Protein AF-A0A8D5ZJ30-F1 (afdb_monomer_lite)

Secondary structure (DSSP, 8-state):
------------HHHHHHHHHHHHHHHHHHHT-THHHHHHHT-SSHHHHHHHHHHHHHHHHHHHHTTSEEEEEEEEETTEEEEES---STTEEEEEEEEETTEEEEEES-PPPHHHHHHHHHHHHH-THHHHHHHHHHHHHHHHHHHH--

InterPro domains:
  IPR010157 CRISPR type I-A/APERN-associated protein Csa5 [PF09702] (23-140)
  IPR010157 CRISPR type I-A/APERN-associated protein Csa5 [TIGR01878] (27-144)

Structure (mmCIF, N/CA/C/O backbone):
data_AF-A0A8D5ZJ30-F1
#
_entry.id   AF-A0A8D5ZJ30-F1
#
loop_
_atom_site.group_PDB
_atom_site.id
_atom_site.type_symbol
_atom_site.label_atom_id
_atom_site.label_alt_id
_atom_site.label_comp_id
_atom_site.label_asym_id
_atom_site.label_entity_id
_atom_site.label_seq_id
_atom_site.pdbx_PDB_ins_code
_atom_site.Cartn_x
_atom_site.Cartn_y
_atom_site.Cartn_z
_atom_site.occupancy
_atom_site.B_iso_or_equiv
_atom_site.auth_seq_id
_atom_site.auth_comp_id
_atom_site.auth_asym_id
_atom_site.auth_atom_id
_atom_site.pdbx_PDB_model_num
ATOM 1 N N . MET A 1 1 ? 20.115 -42.754 -6.018 1.00 41.59 1 MET A N 1
ATOM 2 C CA . MET A 1 1 ? 20.413 -41.325 -6.251 1.00 41.59 1 MET A CA 1
ATOM 3 C C . MET A 1 1 ? 19.105 -40.568 -6.088 1.00 41.59 1 MET A C 1
ATOM 5 O O . MET A 1 1 ? 18.238 -40.702 -6.937 1.00 41.59 1 MET A O 1
ATOM 9 N N . TRP A 1 2 ? 18.902 -39.906 -4.950 1.00 40.97 2 TRP A N 1
ATOM 10 C CA . TRP A 1 2 ? 17.677 -39.152 -4.679 1.00 40.97 2 TRP A CA 1
ATOM 11 C C . TRP A 1 2 ? 17.814 -37.768 -5.314 1.00 40.97 2 TRP A C 1
ATOM 13 O O . TRP A 1 2 ? 18.634 -36.970 -4.871 1.00 40.97 2 TRP A O 1
ATOM 23 N N . ILE A 1 3 ? 17.058 -37.501 -6.379 1.00 50.34 3 ILE A N 1
ATOM 24 C CA . ILE A 1 3 ? 16.914 -36.149 -6.922 1.00 50.34 3 ILE A CA 1
ATOM 25 C C . ILE A 1 3 ? 15.860 -35.465 -6.056 1.00 50.34 3 ILE A C 1
ATOM 27 O O . ILE A 1 3 ? 14.678 -35.797 -6.129 1.00 50.34 3 ILE A O 1
ATOM 31 N N . ALA A 1 4 ? 16.298 -34.549 -5.195 1.00 47.34 4 ALA A N 1
ATOM 32 C CA . ALA A 1 4 ? 15.400 -33.667 -4.472 1.00 47.34 4 ALA A CA 1
ATOM 33 C C . ALA A 1 4 ? 14.671 -32.782 -5.494 1.00 47.34 4 ALA A C 1
ATOM 35 O O . ALA A 1 4 ? 15.255 -31.865 -6.071 1.00 47.34 4 ALA A O 1
ATOM 36 N N . LEU A 1 5 ? 13.396 -33.082 -5.736 1.00 46.78 5 LEU A N 1
ATOM 37 C CA . LEU A 1 5 ? 12.458 -32.170 -6.379 1.00 46.78 5 LEU A CA 1
ATOM 38 C C . LEU A 1 5 ? 12.301 -30.959 -5.455 1.00 46.78 5 LEU A C 1
ATOM 40 O O . LEU A 1 5 ? 11.481 -30.962 -4.541 1.00 46.78 5 LEU A O 1
ATOM 44 N N . GLN A 1 6 ? 13.121 -29.930 -5.667 1.00 50.62 6 GLN A N 1
ATOM 45 C CA . GLN A 1 6 ? 12.835 -28.602 -5.146 1.00 50.62 6 GLN A CA 1
ATOM 46 C C . GLN A 1 6 ? 11.535 -28.140 -5.805 1.00 50.62 6 GLN A C 1
ATOM 48 O O . GLN A 1 6 ? 11.526 -27.721 -6.963 1.00 50.62 6 GLN A O 1
ATOM 53 N N . SER A 1 7 ? 10.421 -28.253 -5.083 1.00 50.16 7 SER A N 1
ATOM 54 C CA . SER A 1 7 ? 9.181 -27.584 -5.448 1.00 50.16 7 SER A CA 1
ATOM 55 C C . SER A 1 7 ? 9.478 -26.087 -5.493 1.00 50.16 7 SER A C 1
ATOM 57 O O . SER A 1 7 ? 9.630 -25.454 -4.446 1.00 50.16 7 SER A O 1
ATOM 59 N N . ARG A 1 8 ? 9.620 -25.511 -6.691 1.00 53.19 8 ARG A N 1
ATOM 60 C CA . ARG A 1 8 ? 9.581 -24.055 -6.850 1.00 53.19 8 ARG A CA 1
ATOM 61 C C . ARG A 1 8 ? 8.238 -23.604 -6.285 1.00 53.19 8 ARG A C 1
ATOM 63 O O . ARG A 1 8 ? 7.210 -23.894 -6.886 1.00 53.19 8 ARG A O 1
ATOM 70 N N . GLN A 1 9 ? 8.248 -22.960 -5.120 1.00 58.94 9 GLN A N 1
ATOM 71 C CA . GLN A 1 9 ? 7.081 -22.232 -4.643 1.00 58.94 9 GLN A CA 1
ATOM 72 C C . GLN A 1 9 ? 6.745 -21.199 -5.716 1.00 58.94 9 GLN A C 1
ATOM 74 O O . GLN A 1 9 ? 7.565 -20.338 -6.041 1.00 58.94 9 GLN A O 1
ATOM 79 N N . GLU A 1 10 ? 5.579 -21.355 -6.330 1.00 71.31 10 GLU A N 1
ATOM 80 C CA . GLU A 1 10 ? 5.064 -20.392 -7.285 1.00 71.31 10 GLU A CA 1
ATOM 81 C C . GLU A 1 10 ? 4.796 -19.088 -6.525 1.00 71.31 10 GLU A C 1
ATOM 83 O O . GLU A 1 10 ? 4.190 -19.099 -5.453 1.00 71.31 10 GLU A O 1
ATOM 88 N N . VAL A 1 11 ? 5.339 -17.975 -7.021 1.00 77.62 11 VAL A N 1
ATOM 89 C CA . VAL A 1 11 ? 5.168 -16.673 -6.369 1.00 77.62 11 VAL A CA 1
ATOM 90 C C . VAL A 1 11 ? 3.689 -16.303 -6.438 1.00 77.62 11 VAL A C 1
ATOM 92 O O . VAL A 1 11 ? 3.131 -16.212 -7.530 1.00 77.62 11 VAL A O 1
ATOM 95 N N . ASP A 1 12 ? 3.070 -16.053 -5.283 1.00 92.06 12 ASP A N 1
ATOM 96 C CA . ASP A 1 12 ? 1.716 -15.499 -5.187 1.00 92.06 12 ASP A CA 1
ATOM 97 C C . ASP A 1 12 ? 1.728 -14.031 -5.640 1.00 92.06 12 ASP A C 1
ATOM 99 O O . ASP A 1 12 ? 1.819 -13.097 -4.839 1.00 92.06 12 ASP A O 1
ATOM 103 N N . VAL A 1 13 ? 1.691 -13.832 -6.960 1.00 94.75 13 VAL A N 1
ATOM 104 C CA . VAL A 1 13 ? 1.773 -12.509 -7.588 1.00 94.75 13 VAL A CA 1
ATOM 105 C C . VAL A 1 13 ? 0.657 -11.599 -7.085 1.00 94.75 13 VAL A C 1
ATOM 107 O O . VAL A 1 13 ? 0.908 -10.436 -6.782 1.00 94.75 13 VAL A O 1
ATOM 110 N N . GLU A 1 14 ? -0.572 -12.105 -6.977 1.00 94.69 14 GLU A N 1
ATOM 111 C CA . GLU A 1 14 ? -1.712 -11.296 -6.546 1.00 94.69 14 GLU A CA 1
ATOM 112 C C . GLU A 1 14 ? -1.575 -10.867 -5.083 1.00 94.69 14 GLU A C 1
ATOM 114 O O . GLU A 1 14 ? -1.773 -9.690 -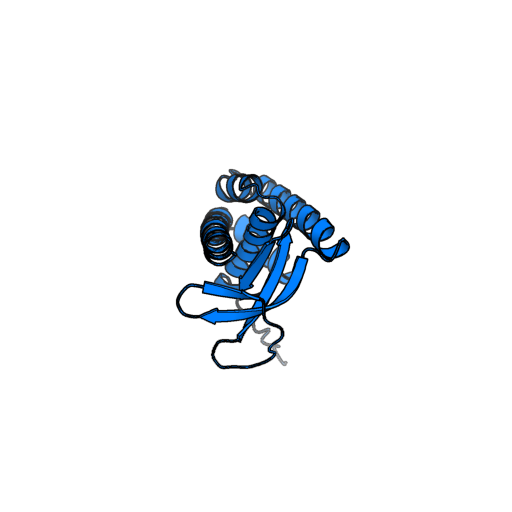4.764 1.00 94.69 14 GLU A O 1
ATOM 119 N N . GLY A 1 15 ? -1.165 -11.779 -4.200 1.00 95.94 15 GLY A N 1
ATOM 120 C CA . GLY A 1 15 ? -0.903 -11.454 -2.804 1.00 95.94 15 GLY A CA 1
ATOM 121 C C . GLY A 1 15 ? 0.218 -10.433 -2.636 1.00 95.94 15 GLY A C 1
ATOM 122 O O . GLY A 1 15 ? 0.046 -9.468 -1.887 1.00 95.94 15 GLY A O 1
ATOM 123 N N . VAL A 1 16 ? 1.328 -10.592 -3.364 1.00 97.69 16 VAL A N 1
ATOM 124 C CA . VAL A 1 16 ? 2.451 -9.639 -3.348 1.00 97.69 16 VAL A CA 1
ATOM 125 C C . VAL A 1 16 ? 1.989 -8.257 -3.821 1.00 97.69 16 VAL A C 1
ATOM 127 O O . VAL A 1 16 ? 2.200 -7.261 -3.125 1.00 97.69 16 VAL A O 1
ATOM 130 N N . LEU A 1 17 ? 1.279 -8.184 -4.954 1.00 97.94 17 LEU A N 1
ATOM 131 C CA . LEU A 1 17 ? 0.715 -6.931 -5.470 1.00 97.94 17 LEU A CA 1
ATOM 132 C C . LEU A 1 17 ? -0.209 -6.260 -4.451 1.00 97.94 17 LEU A C 1
ATOM 134 O O . LEU A 1 17 ? -0.122 -5.049 -4.247 1.00 97.94 17 LEU A O 1
ATOM 138 N N . LYS A 1 18 ? -1.082 -7.035 -3.802 1.00 97.81 18 LYS A N 1
ATOM 139 C CA . LYS A 1 18 ? -2.032 -6.530 -2.808 1.00 97.81 18 LYS A CA 1
ATOM 140 C C . LYS A 1 18 ? -1.329 -5.990 -1.565 1.00 97.81 18 LYS A C 1
ATOM 142 O O . LYS A 1 18 ? -1.720 -4.939 -1.067 1.00 97.81 18 LYS A O 1
ATOM 147 N N . ARG A 1 19 ? -0.290 -6.666 -1.068 1.00 98.25 19 ARG A N 1
ATOM 148 C CA . ARG A 1 19 ? 0.476 -6.206 0.103 1.00 98.25 19 ARG A CA 1
ATOM 149 C C . ARG A 1 19 ? 1.281 -4.942 -0.210 1.00 98.25 19 ARG A C 1
ATOM 151 O O . ARG A 1 19 ? 1.234 -3.989 0.564 1.00 98.25 19 ARG A O 1
ATOM 158 N N . VAL A 1 20 ? 1.904 -4.854 -1.387 1.00 98.56 20 VAL A N 1
ATOM 159 C CA . VAL A 1 20 ? 2.559 -3.613 -1.848 1.00 98.56 20 VAL A CA 1
ATOM 160 C C . VAL A 1 20 ? 1.544 -2.481 -2.045 1.00 98.56 20 VAL A C 1
ATOM 162 O O . VAL A 1 20 ? 1.795 -1.346 -1.641 1.00 98.56 20 VAL A O 1
ATOM 165 N N . ALA A 1 21 ? 0.367 -2.779 -2.596 1.00 98.56 21 ALA A N 1
ATOM 166 C CA . ALA A 1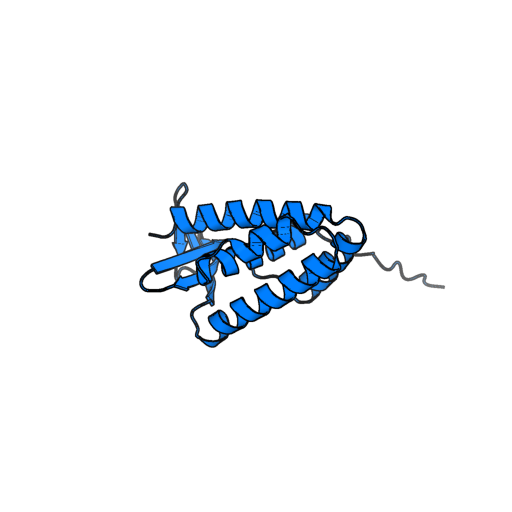 21 ? -0.714 -1.807 -2.720 1.00 98.56 21 ALA A CA 1
ATOM 167 C C . ALA A 1 21 ? -1.205 -1.311 -1.350 1.00 98.56 21 ALA A C 1
ATOM 169 O O . ALA A 1 21 ? -1.399 -0.110 -1.174 1.00 98.56 21 ALA A O 1
ATOM 170 N N . ASN A 1 22 ? -1.347 -2.204 -0.366 1.00 98.56 22 ASN A N 1
ATOM 171 C CA . ASN A 1 22 ? -1.683 -1.838 1.008 1.00 98.56 22 ASN A CA 1
ATOM 172 C C . ASN A 1 22 ? -0.633 -0.900 1.609 1.00 98.56 22 ASN A C 1
ATOM 174 O O . ASN A 1 22 ? -1.007 0.110 2.193 1.00 98.56 22 ASN A O 1
ATOM 178 N N . MET A 1 23 ? 0.660 -1.175 1.411 1.00 98.62 23 MET A N 1
ATOM 179 C CA . MET A 1 23 ? 1.744 -0.291 1.852 1.00 98.62 23 MET A CA 1
ATOM 180 C C . MET A 1 23 ? 1.600 1.124 1.277 1.00 98.62 23 MET A C 1
ATOM 182 O O . MET A 1 23 ? 1.608 2.106 2.017 1.00 98.62 23 MET A O 1
ATOM 186 N N . LEU A 1 24 ? 1.434 1.231 -0.043 1.00 98.69 24 LEU A N 1
ATOM 187 C CA . LEU A 1 24 ? 1.281 2.513 -0.734 1.00 98.69 24 LEU A CA 1
ATOM 188 C C . LEU A 1 24 ? 0.003 3.248 -0.300 1.00 98.69 24 LEU A C 1
ATOM 190 O O . LEU A 1 24 ? 0.027 4.460 -0.089 1.00 98.69 24 LEU A O 1
ATOM 194 N N . ALA A 1 25 ? -1.099 2.519 -0.112 1.00 98.44 25 ALA A N 1
ATOM 195 C CA . ALA A 1 25 ? -2.343 3.073 0.406 1.00 98.44 25 ALA A CA 1
ATOM 196 C C . ALA A 1 25 ? -2.176 3.585 1.841 1.00 98.44 25 ALA A C 1
ATOM 198 O O . ALA A 1 25 ? -2.662 4.667 2.165 1.00 98.44 25 ALA A O 1
ATOM 199 N N . SER A 1 26 ? -1.450 2.852 2.688 1.00 98.31 26 SER A N 1
ATOM 200 C CA . SER A 1 26 ? -1.140 3.285 4.047 1.00 98.31 26 SER A CA 1
ATOM 201 C C . SER A 1 26 ? -0.304 4.560 4.057 1.00 98.31 26 SER A C 1
ATOM 203 O O . SER A 1 26 ? -0.617 5.473 4.816 1.00 98.31 26 SER A O 1
ATOM 205 N N . VAL A 1 27 ? 0.699 4.670 3.179 1.00 98.31 27 VAL A N 1
ATOM 206 C CA . VAL A 1 27 ? 1.481 5.906 3.005 1.00 98.31 27 VAL A CA 1
ATOM 207 C C . VAL A 1 27 ? 0.592 7.062 2.573 1.00 98.31 27 VAL A C 1
ATOM 209 O O . VAL A 1 27 ? 0.705 8.146 3.142 1.00 98.31 27 VAL A O 1
ATOM 212 N N . PHE A 1 28 ? -0.300 6.855 1.603 1.00 98.12 28 PHE A N 1
ATOM 213 C CA . PHE A 1 28 ? -1.225 7.899 1.168 1.00 98.12 28 PHE A CA 1
ATOM 214 C C . PHE A 1 28 ? -2.114 8.347 2.336 1.00 98.12 28 PHE A C 1
ATOM 216 O O . PHE A 1 28 ? -2.126 9.528 2.675 1.00 98.12 28 PHE A O 1
ATOM 223 N N . VAL A 1 29 ? -2.798 7.426 3.014 1.00 97.12 29 VAL A N 1
ATOM 224 C CA . VAL A 1 29 ? -3.688 7.777 4.132 1.00 97.12 29 VAL A CA 1
ATOM 225 C C . VAL A 1 29 ? -2.931 8.507 5.247 1.00 97.12 29 VAL A C 1
ATOM 227 O O . VAL A 1 29 ? -3.393 9.551 5.711 1.00 97.12 29 VAL A O 1
ATOM 230 N N . TYR A 1 30 ? -1.758 7.997 5.633 1.00 97.50 30 TYR A N 1
ATOM 231 C CA . TYR A 1 30 ? -0.935 8.551 6.709 1.00 97.50 30 TYR A CA 1
ATOM 232 C C . TYR A 1 30 ? -0.352 9.929 6.369 1.00 97.50 30 TYR A C 1
ATOM 234 O O . TYR A 1 30 ? -0.478 10.862 7.155 1.00 97.50 30 TYR A O 1
ATOM 242 N N . SER A 1 31 ? 0.240 10.087 5.182 1.00 96.31 31 SER A N 1
ATOM 243 C CA . SER A 1 31 ? 0.832 11.363 4.746 1.00 96.31 31 SER A CA 1
ATOM 244 C C . SER A 1 31 ? -0.199 12.379 4.249 1.00 96.31 31 SER A C 1
ATOM 246 O O . SER A 1 31 ? 0.105 13.562 4.119 1.00 96.31 31 SER A O 1
ATOM 248 N N . GLY A 1 32 ? -1.404 11.921 3.906 1.00 95.62 32 GLY A N 1
ATOM 249 C CA . GLY A 1 32 ? -2.420 12.730 3.243 1.00 95.62 32 GLY A CA 1
ATOM 250 C C . GLY A 1 32 ? -2.100 13.116 1.805 1.00 95.62 32 GLY A C 1
ATOM 251 O O . GLY A 1 32 ? -2.757 14.007 1.273 1.00 95.62 32 GLY A O 1
ATOM 252 N N . SER A 1 33 ? -1.113 12.474 1.175 1.00 95.69 33 SER A N 1
ATOM 253 C CA . SER A 1 33 ? -0.654 12.816 -0.170 1.00 95.69 33 SER A CA 1
ATOM 254 C C . SER A 1 33 ? -0.657 11.600 -1.106 1.00 95.69 33 SER A C 1
ATOM 256 O O . SER A 1 33 ? -0.057 10.578 -0.765 1.00 95.69 33 SER A O 1
ATOM 258 N N . PRO A 1 34 ? -1.246 11.696 -2.316 1.00 96.69 34 PRO A N 1
ATOM 259 C CA . PRO A 1 34 ? -1.184 10.625 -3.314 1.00 96.69 34 PRO A CA 1
ATOM 260 C C . PRO A 1 34 ? 0.179 10.543 -4.022 1.00 96.69 34 PRO A C 1
ATOM 262 O O . PRO A 1 34 ? 0.420 9.600 -4.769 1.00 96.69 34 PRO A O 1
ATOM 265 N N . THR A 1 35 ? 1.102 11.478 -3.760 1.00 97.62 35 THR A N 1
ATOM 266 C CA . THR A 1 35 ? 2.371 11.644 -4.496 1.00 97.62 35 THR A CA 1
ATOM 267 C C . THR A 1 35 ? 3.178 10.352 -4.645 1.00 97.62 35 THR A C 1
ATOM 269 O O . THR A 1 35 ? 3.742 10.094 -5.708 1.00 97.62 35 THR A O 1
ATOM 272 N N . TYR A 1 36 ? 3.257 9.529 -3.595 1.00 97.56 36 TYR A N 1
ATOM 273 C CA . TYR A 1 36 ? 3.984 8.257 -3.652 1.00 97.56 36 TYR A CA 1
ATOM 274 C C . TYR A 1 36 ? 3.287 7.250 -4.567 1.00 97.56 36 TYR A C 1
ATOM 276 O O . TYR A 1 36 ? 3.954 6.596 -5.362 1.00 97.56 36 TYR A O 1
ATOM 284 N N . VAL A 1 37 ? 1.955 7.175 -4.524 1.00 97.88 37 VAL A N 1
ATOM 285 C CA . VAL A 1 37 ? 1.163 6.330 -5.429 1.00 97.88 37 VAL A CA 1
ATOM 286 C C . VAL A 1 37 ? 1.345 6.793 -6.875 1.00 97.88 37 VAL A C 1
ATOM 288 O O . VAL A 1 37 ? 1.624 5.971 -7.745 1.00 97.88 37 VAL A O 1
ATOM 291 N N . ASP A 1 38 ? 1.276 8.102 -7.125 1.00 97.75 38 ASP A N 1
ATOM 292 C CA . ASP A 1 38 ? 1.397 8.674 -8.468 1.00 97.75 38 ASP A CA 1
ATOM 293 C C . ASP A 1 38 ? 2.787 8.442 -9.065 1.00 97.75 38 ASP A C 1
ATOM 295 O O . ASP A 1 38 ? 2.908 7.996 -10.208 1.00 97.75 38 ASP A O 1
ATOM 299 N N . ARG A 1 39 ? 3.850 8.690 -8.288 1.00 97.69 39 ARG A N 1
ATOM 300 C CA . ARG A 1 39 ? 5.232 8.430 -8.718 1.00 97.69 39 ARG A CA 1
ATOM 301 C C . ARG A 1 39 ? 5.486 6.945 -8.958 1.00 97.69 39 ARG A C 1
ATOM 303 O O . ARG A 1 39 ? 6.245 6.608 -9.861 1.00 97.69 39 ARG A O 1
ATOM 310 N N . PHE A 1 40 ? 4.867 6.071 -8.167 1.00 97.31 40 PHE A N 1
ATOM 311 C CA . PHE A 1 40 ? 4.999 4.625 -8.312 1.00 97.31 40 PHE A CA 1
ATOM 312 C C . PHE A 1 40 ? 4.282 4.108 -9.564 1.00 97.31 40 PHE A C 1
ATOM 314 O O . PHE A 1 40 ? 4.871 3.382 -10.362 1.00 97.31 40 PHE A O 1
ATOM 321 N N . ALA A 1 41 ? 3.027 4.517 -9.768 1.00 96.50 41 ALA A N 1
ATOM 322 C CA . ALA A 1 41 ? 2.206 4.084 -10.895 1.00 96.50 41 ALA A CA 1
ATOM 323 C C . ALA A 1 41 ? 2.722 4.625 -12.237 1.00 96.50 41 ALA A C 1
ATOM 325 O O . ALA A 1 41 ? 2.663 3.929 -13.247 1.00 96.50 41 ALA A O 1
ATOM 326 N N . ASN A 1 42 ? 3.255 5.847 -12.255 1.00 96.88 42 ASN A N 1
ATOM 327 C CA . ASN A 1 42 ? 3.732 6.499 -13.478 1.00 96.88 42 ASN A CA 1
ATOM 328 C C . ASN A 1 42 ? 5.243 6.346 -13.707 1.00 96.88 42 ASN A C 1
ATOM 330 O O . ASN A 1 42 ? 5.803 7.000 -14.587 1.00 96.88 42 ASN A O 1
ATOM 334 N N . ALA A 1 43 ? 5.921 5.496 -12.934 1.00 96.69 43 ALA A N 1
ATOM 335 C CA . ALA A 1 43 ? 7.349 5.268 -13.094 1.00 96.69 43 ALA A CA 1
ATOM 336 C C . ALA A 1 43 ? 7.686 4.752 -14.505 1.00 96.69 43 ALA A C 1
ATOM 338 O O . ALA A 1 43 ? 7.030 3.857 -15.046 1.00 96.69 43 ALA A O 1
ATOM 339 N N . LEU A 1 44 ? 8.747 5.316 -15.089 1.00 94.44 44 LEU A N 1
ATOM 340 C CA . LEU A 1 44 ? 9.267 4.922 -16.403 1.00 94.44 44 LEU A CA 1
ATOM 341 C C . LEU A 1 44 ? 10.407 3.900 -16.312 1.00 94.44 44 LEU A C 1
ATOM 343 O O . LEU A 1 44 ? 10.798 3.335 -17.328 1.00 94.44 44 LEU A O 1
ATOM 347 N N . SER A 1 45 ? 10.941 3.657 -15.111 1.00 96.50 45 SER A N 1
ATOM 348 C CA . SER A 1 45 ? 12.005 2.680 -14.883 1.00 96.50 45 SER A CA 1
ATOM 349 C C . SER A 1 45 ? 11.836 1.950 -13.550 1.00 96.50 45 SER A C 1
ATOM 351 O O . SER A 1 45 ? 11.225 2.466 -12.608 1.00 96.50 45 SER A O 1
ATOM 353 N N . LYS A 1 46 ? 12.402 0.745 -13.464 1.00 95.25 46 LYS A N 1
ATOM 354 C CA . LYS A 1 46 ? 12.393 -0.083 -12.250 1.00 95.25 46 LYS A CA 1
ATOM 355 C C . LYS A 1 46 ? 13.142 0.577 -11.089 1.00 95.25 46 LYS A C 1
ATOM 357 O O . LYS A 1 46 ? 12.732 0.451 -9.942 1.00 95.25 46 LYS A O 1
ATOM 362 N N . GLU A 1 47 ? 14.183 1.354 -11.377 1.00 96.38 47 GLU A N 1
ATOM 363 C CA . GLU A 1 47 ? 14.948 2.110 -10.382 1.00 96.38 47 GLU A CA 1
ATOM 364 C C . GLU A 1 47 ? 14.095 3.224 -9.767 1.00 96.38 47 GLU A C 1
ATOM 366 O O . GLU A 1 47 ? 14.169 3.473 -8.562 1.00 96.38 47 GLU A O 1
ATOM 371 N N . ALA A 1 48 ? 13.249 3.876 -10.574 1.00 97.44 48 ALA A N 1
ATOM 372 C CA . ALA A 1 48 ? 12.296 4.859 -10.074 1.00 97.44 48 ALA A CA 1
ATOM 373 C C . ALA A 1 48 ? 11.250 4.205 -9.155 1.00 97.44 48 ALA A C 1
ATOM 375 O O . ALA A 1 48 ? 10.975 4.743 -8.082 1.00 97.44 48 ALA A O 1
ATOM 376 N N . VAL A 1 49 ? 10.733 3.025 -9.521 1.00 97.88 49 VAL A N 1
ATOM 377 C CA . VAL A 1 49 ? 9.826 2.239 -8.663 1.00 97.88 49 VAL A CA 1
ATOM 378 C C . VAL A 1 49 ? 10.511 1.860 -7.348 1.00 97.88 49 VAL A C 1
ATOM 380 O O . VAL A 1 49 ? 9.966 2.131 -6.280 1.00 97.88 49 VAL A O 1
ATOM 383 N N . ALA A 1 50 ? 11.722 1.299 -7.405 1.00 96.88 50 ALA A N 1
ATOM 384 C CA . ALA A 1 50 ? 12.484 0.890 -6.225 1.00 96.88 50 ALA A CA 1
ATOM 385 C C . ALA A 1 50 ? 12.764 2.068 -5.277 1.00 96.88 50 ALA A C 1
ATOM 387 O O . ALA A 1 50 ? 12.637 1.936 -4.059 1.00 96.88 50 ALA A O 1
ATOM 388 N N . ARG A 1 51 ? 13.070 3.252 -5.824 1.00 97.81 51 ARG A N 1
ATOM 389 C CA . ARG A 1 51 ? 13.247 4.472 -5.027 1.00 97.81 51 ARG A CA 1
ATOM 390 C C . ARG A 1 51 ? 11.969 4.852 -4.281 1.00 97.81 51 ARG A C 1
ATOM 392 O O . ARG A 1 51 ? 12.027 5.126 -3.086 1.00 97.81 51 ARG A O 1
ATOM 399 N N . VAL A 1 52 ? 10.822 4.846 -4.958 1.00 98.00 52 VAL A N 1
ATOM 400 C CA . VAL A 1 52 ? 9.533 5.164 -4.322 1.00 98.00 52 VAL A CA 1
ATOM 401 C C . VAL A 1 52 ? 9.145 4.097 -3.297 1.00 98.00 52 VAL A C 1
ATOM 403 O O . VAL A 1 52 ? 8.613 4.438 -2.243 1.00 98.00 52 VAL A O 1
ATOM 406 N N . LEU A 1 53 ? 9.454 2.824 -3.556 1.00 97.81 53 LEU A N 1
ATOM 407 C CA . LEU A 1 53 ? 9.250 1.722 -2.613 1.00 97.81 53 LEU A CA 1
ATOM 408 C C . LEU A 1 53 ? 10.037 1.944 -1.312 1.00 97.81 53 LEU A C 1
ATOM 410 O O . LEU A 1 53 ? 9.492 1.779 -0.223 1.00 97.81 53 LEU A O 1
ATOM 414 N N . TYR A 1 54 ? 11.299 2.365 -1.416 1.00 98.12 54 TYR A N 1
ATOM 415 C CA . TYR A 1 54 ? 12.129 2.723 -0.264 1.00 98.12 54 TYR A CA 1
ATOM 416 C C . TYR A 1 54 ? 11.588 3.949 0.485 1.00 98.12 54 TYR A C 1
ATOM 418 O O . TYR A 1 54 ? 11.432 3.916 1.706 1.00 98.12 54 TYR A O 1
ATOM 426 N N . GLU A 1 55 ? 11.257 5.027 -0.231 1.00 98.31 55 GLU A N 1
ATOM 427 C CA . GLU A 1 55 ? 10.704 6.239 0.383 1.00 98.31 55 GLU A CA 1
ATOM 428 C C . GLU A 1 55 ? 9.381 5.952 1.117 1.00 98.31 55 GLU A C 1
ATOM 430 O O . GLU A 1 55 ? 9.168 6.441 2.225 1.00 98.31 55 GLU A O 1
ATOM 435 N N . SER A 1 56 ? 8.528 5.105 0.536 1.00 98.31 56 SER A N 1
ATOM 436 C CA . SER A 1 56 ? 7.251 4.672 1.118 1.00 98.31 56 SER A CA 1
ATOM 437 C C . SER A 1 56 ? 7.449 3.914 2.432 1.00 98.31 56 SER A C 1
ATOM 439 O O . SER A 1 56 ? 6.793 4.214 3.430 1.00 98.31 56 SER A O 1
ATOM 441 N N . GLN A 1 57 ? 8.399 2.976 2.464 1.00 98.00 57 GLN A N 1
ATOM 442 C CA . GLN A 1 57 ? 8.756 2.250 3.686 1.00 98.00 57 GLN A CA 1
ATOM 443 C C . GLN A 1 57 ? 9.292 3.193 4.765 1.00 98.00 57 GLN A C 1
ATOM 445 O O . GLN A 1 57 ? 8.920 3.067 5.928 1.00 98.00 57 GLN A O 1
ATOM 450 N N . ARG A 1 58 ? 10.104 4.190 4.391 1.00 98.06 58 ARG A N 1
ATOM 451 C CA . ARG A 1 58 ? 10.612 5.197 5.334 1.00 98.06 58 ARG A CA 1
ATOM 452 C C . ARG A 1 58 ? 9.488 6.030 5.954 1.00 98.06 58 ARG A C 1
ATOM 454 O O . ARG A 1 58 ? 9.533 6.296 7.152 1.00 98.06 58 ARG A O 1
ATOM 461 N N . VAL A 1 59 ? 8.489 6.432 5.168 1.00 98.00 59 VAL A N 1
ATOM 462 C CA . VAL A 1 59 ? 7.318 7.160 5.683 1.00 98.00 59 VAL A CA 1
ATOM 463 C C . VAL A 1 59 ? 6.519 6.291 6.654 1.00 98.00 59 VAL A C 1
ATOM 465 O O . VAL A 1 59 ? 6.174 6.753 7.740 1.00 98.00 59 VAL A O 1
ATOM 468 N N . LEU A 1 60 ? 6.277 5.022 6.314 1.00 96.81 60 LEU A N 1
ATOM 469 C CA . LEU A 1 60 ? 5.592 4.101 7.223 1.00 96.81 60 LEU A CA 1
ATOM 470 C C . LEU A 1 60 ? 6.382 3.835 8.492 1.00 96.81 60 LEU A C 1
ATOM 472 O O . LEU A 1 60 ? 5.783 3.784 9.558 1.00 96.81 60 LEU A O 1
ATOM 476 N N . GLN A 1 61 ? 7.705 3.710 8.402 1.00 97.56 61 GLN A N 1
ATOM 477 C CA . GLN A 1 61 ? 8.551 3.507 9.571 1.00 97.56 61 GLN A CA 1
ATOM 478 C C . GLN A 1 61 ? 8.374 4.635 10.591 1.00 97.56 61 GLN A C 1
ATOM 480 O O . GLN A 1 61 ? 8.328 4.357 11.784 1.00 97.56 61 GLN A O 1
ATOM 485 N N . ILE A 1 62 ? 8.227 5.885 10.141 1.00 97.62 62 ILE A N 1
ATOM 486 C CA . ILE A 1 62 ? 7.941 7.021 11.030 1.00 97.62 62 ILE A CA 1
ATOM 487 C C . ILE A 1 62 ? 6.600 6.806 11.745 1.00 97.62 62 ILE A C 1
ATOM 489 O O . ILE A 1 62 ? 6.555 6.845 12.973 1.00 97.62 62 ILE A O 1
ATOM 493 N N . GLY A 1 63 ? 5.535 6.498 10.999 1.00 97.44 63 GLY A N 1
ATOM 494 C CA . GLY A 1 63 ? 4.213 6.246 11.579 1.00 97.44 63 GLY A CA 1
ATOM 495 C C . GLY A 1 63 ? 4.182 5.044 12.527 1.00 97.44 63 GLY A C 1
ATOM 496 O O . GLY A 1 63 ? 3.541 5.100 13.573 1.00 97.44 63 GLY A O 1
ATOM 497 N N . ILE A 1 64 ? 4.914 3.976 12.209 1.00 97.75 64 ILE A N 1
ATOM 498 C CA . ILE A 1 64 ? 5.058 2.791 13.066 1.00 97.75 64 ILE A CA 1
ATOM 499 C C . ILE A 1 64 ? 5.788 3.161 14.358 1.00 97.75 64 ILE A C 1
ATOM 501 O O . ILE A 1 64 ? 5.307 2.847 15.445 1.00 97.75 64 ILE A O 1
ATOM 505 N N . THR A 1 65 ? 6.918 3.863 14.258 1.00 97.62 65 THR A N 1
ATOM 506 C CA . THR A 1 65 ? 7.707 4.299 15.419 1.00 97.62 65 THR A CA 1
ATOM 507 C C . THR A 1 65 ? 6.906 5.223 16.338 1.00 97.62 65 THR A C 1
ATOM 509 O O . THR A 1 65 ? 7.021 5.116 17.557 1.00 97.62 65 THR A O 1
ATOM 512 N N . ASN A 1 66 ? 6.055 6.081 15.776 1.00 96.69 66 ASN A N 1
ATOM 513 C CA . ASN A 1 66 ? 5.186 6.974 16.543 1.00 96.69 66 ASN A CA 1
ATOM 514 C C . ASN A 1 66 ? 3.935 6.276 17.114 1.00 96.69 66 ASN A C 1
ATOM 516 O O . ASN A 1 66 ? 3.160 6.902 17.835 1.00 96.69 66 ASN A O 1
ATOM 520 N N . GLY A 1 67 ? 3.695 5.000 16.786 1.00 95.94 67 GLY A N 1
ATOM 521 C CA . GLY A 1 67 ? 2.478 4.274 17.169 1.00 95.94 67 GLY A CA 1
ATOM 522 C C . GLY A 1 67 ? 1.213 4.724 16.423 1.00 95.94 67 GLY A C 1
ATOM 523 O O . GLY A 1 67 ? 0.100 4.362 16.808 1.00 95.94 67 GLY A O 1
ATOM 524 N N . GLU A 1 68 ? 1.375 5.504 15.356 1.00 97.12 68 GLU A N 1
ATOM 525 C CA . GLU A 1 68 ? 0.305 6.024 14.501 1.00 97.12 68 GLU A CA 1
ATOM 526 C C . GLU A 1 68 ? -0.107 5.009 13.431 1.00 97.12 68 GLU A C 1
ATOM 528 O O . GLU A 1 68 ? -1.242 5.031 12.964 1.00 97.12 68 GLU A O 1
ATOM 533 N N . VAL A 1 69 ? 0.783 4.084 13.068 1.00 97.62 69 VAL A N 1
ATOM 534 C CA . VAL A 1 69 ? 0.505 2.968 12.159 1.00 97.62 69 VAL A CA 1
ATOM 535 C C . VAL A 1 69 ? 0.774 1.657 12.887 1.00 97.62 69 VAL A C 1
ATOM 537 O O . VAL A 1 69 ? 1.873 1.433 13.385 1.00 97.62 69 VAL A O 1
ATOM 540 N N . LYS A 1 70 ? -0.219 0.769 12.946 1.00 96.56 70 LYS A N 1
ATOM 541 C CA . LYS A 1 70 ? -0.092 -0.529 13.627 1.00 96.56 70 LYS A CA 1
ATOM 542 C C . LYS A 1 70 ? -0.938 -1.612 12.975 1.00 96.56 70 LYS A C 1
ATOM 544 O O . LYS A 1 70 ? -1.921 -1.323 12.299 1.00 96.56 70 LYS A O 1
ATOM 549 N N . THR A 1 71 ? -0.600 -2.867 13.240 1.00 95.25 71 THR A N 1
ATOM 550 C CA . THR A 1 71 ? -1.481 -3.997 12.931 1.00 95.25 71 THR A CA 1
ATOM 551 C C . THR A 1 71 ? -2.603 -4.077 13.968 1.00 95.25 71 THR A C 1
ATOM 553 O O . THR A 1 71 ? -2.387 -3.842 15.157 1.00 95.25 71 THR A O 1
ATOM 556 N N . GLY A 1 72 ? -3.806 -4.413 13.520 1.00 94.50 72 GLY A N 1
ATOM 557 C CA . GLY A 1 72 ? -4.980 -4.632 14.354 1.00 94.50 72 GLY A CA 1
ATOM 558 C C . GLY A 1 72 ? -6.052 -5.390 13.582 1.00 94.50 72 GLY A C 1
ATOM 559 O O . GLY A 1 72 ? -5.743 -6.108 12.632 1.00 94.50 72 GLY A O 1
ATOM 560 N N . ASN A 1 73 ? -7.310 -5.204 13.972 1.00 95.06 73 ASN A N 1
ATOM 561 C CA . ASN A 1 73 ? -8.454 -5.783 13.280 1.00 95.06 73 ASN A CA 1
ATOM 562 C C . ASN A 1 73 ? -9.424 -4.692 12.832 1.00 95.06 73 ASN A C 1
ATOM 564 O O . ASN A 1 73 ? -9.498 -3.612 13.423 1.00 95.06 73 ASN A O 1
ATOM 568 N N . ALA A 1 74 ? -10.192 -4.992 11.792 1.00 93.25 74 ALA A N 1
ATOM 569 C CA . ALA A 1 74 ? -11.280 -4.158 11.322 1.00 93.25 74 ALA A CA 1
ATOM 570 C C . ALA A 1 74 ? -12.551 -4.980 11.113 1.00 93.25 74 ALA A C 1
ATOM 572 O O . ALA A 1 74 ? -12.504 -6.100 10.608 1.00 93.25 74 ALA A O 1
ATOM 573 N N . GLU A 1 75 ? -13.686 -4.399 11.486 1.00 92.06 75 GLU A N 1
ATOM 574 C CA . GLU A 1 75 ? -15.013 -4.930 11.213 1.00 92.06 75 GLU A CA 1
ATOM 575 C C . GLU A 1 75 ? -15.566 -4.303 9.929 1.00 92.06 75 GLU A C 1
ATOM 577 O O . GLU A 1 75 ? -15.460 -3.089 9.708 1.00 92.06 75 GLU A O 1
ATOM 582 N N . VAL A 1 76 ? -16.146 -5.140 9.071 1.00 88.44 76 VAL A N 1
ATOM 583 C CA . VAL A 1 76 ? -16.795 -4.709 7.830 1.00 88.44 76 VAL A CA 1
ATOM 584 C C . VAL A 1 76 ? -18.304 -4.719 8.021 1.00 88.44 76 VAL A C 1
ATOM 586 O O . VAL A 1 76 ? -18.896 -5.737 8.364 1.00 88.44 76 VAL A O 1
ATOM 589 N N . THR A 1 77 ? -18.957 -3.587 7.772 1.00 84.56 77 THR A N 1
ATOM 590 C CA . THR A 1 77 ? -20.422 -3.487 7.820 1.00 84.56 77 THR A CA 1
ATOM 591 C C . THR A 1 77 ? -20.915 -2.816 6.548 1.00 84.56 77 THR A C 1
ATOM 593 O O . THR A 1 77 ? -20.707 -1.620 6.326 1.00 84.56 77 THR A O 1
ATOM 596 N N . GLY A 1 78 ? -21.532 -3.602 5.663 1.00 82.62 78 GLY A N 1
ATOM 597 C CA . GLY A 1 78 ? -21.868 -3.151 4.314 1.00 82.62 78 GLY A CA 1
ATOM 598 C C . GLY A 1 78 ? -20.608 -2.749 3.540 1.00 82.62 78 GLY A C 1
ATOM 599 O O . GLY A 1 78 ? -19.784 -3.595 3.205 1.00 82.62 78 GLY A O 1
ATOM 600 N N . ARG A 1 79 ? -20.451 -1.450 3.250 1.00 77.88 79 ARG A N 1
ATOM 601 C CA . ARG A 1 79 ? -19.257 -0.895 2.578 1.00 77.88 79 ARG A CA 1
ATOM 602 C C . ARG A 1 79 ? -18.266 -0.215 3.530 1.00 77.88 79 ARG A C 1
ATOM 604 O O . ARG A 1 79 ? -17.173 0.135 3.090 1.00 77.88 79 ARG A O 1
ATOM 611 N N . ALA A 1 80 ? -18.632 -0.030 4.798 1.00 81.12 80 ALA A N 1
ATOM 612 C CA . ALA A 1 80 ? -17.789 0.624 5.791 1.00 81.12 80 ALA A CA 1
ATOM 613 C C . ALA A 1 80 ? -16.769 -0.359 6.382 1.00 81.12 80 ALA A C 1
ATOM 615 O O . ALA A 1 80 ? -17.073 -1.537 6.577 1.00 81.12 80 ALA A O 1
ATOM 616 N N . VAL A 1 81 ? -15.571 0.144 6.679 1.00 86.81 81 VAL A N 1
ATOM 617 C CA . VAL A 1 81 ? -14.489 -0.595 7.340 1.00 86.81 81 VAL A CA 1
ATOM 618 C C . VAL A 1 81 ? -14.069 0.220 8.553 1.00 86.81 81 VAL A C 1
ATOM 620 O O . VAL A 1 81 ? -13.611 1.349 8.394 1.00 86.81 81 VAL A O 1
ATOM 623 N N . LYS A 1 82 ? -14.234 -0.334 9.754 1.00 88.94 82 LYS A N 1
ATOM 624 C CA . LYS A 1 82 ? -13.898 0.354 11.008 1.00 88.94 82 LYS A CA 1
ATOM 625 C C . LYS A 1 82 ? -12.958 -0.499 11.836 1.00 88.94 82 LYS A C 1
ATOM 627 O O . LYS A 1 82 ? -13.142 -1.706 11.919 1.00 88.94 82 LYS A O 1
ATOM 632 N N . ALA A 1 83 ? -11.961 0.123 12.453 1.00 89.38 83 ALA A N 1
ATOM 633 C CA . ALA A 1 83 ? -11.093 -0.579 13.390 1.00 89.38 83 ALA A CA 1
ATOM 634 C C . ALA A 1 83 ? -11.914 -1.150 14.558 1.00 89.38 83 ALA A C 1
ATOM 636 O O . ALA A 1 83 ? -12.880 -0.528 15.003 1.00 89.38 83 ALA A O 1
ATOM 637 N N . THR A 1 84 ? -11.521 -2.316 15.053 1.00 90.12 84 THR A N 1
ATOM 638 C CA . THR A 1 84 ? -12.206 -3.008 16.144 1.00 90.12 84 THR A CA 1
ATOM 639 C C . THR A 1 84 ? -11.202 -3.730 17.032 1.00 90.12 84 THR A C 1
ATOM 641 O O . THR A 1 84 ? -10.182 -4.224 16.552 1.00 90.12 84 THR A O 1
ATOM 644 N N . ASP A 1 85 ? -11.517 -3.831 18.322 1.00 89.88 85 ASP A N 1
ATOM 645 C CA . ASP A 1 85 ? -10.759 -4.651 19.273 1.00 89.88 85 ASP A CA 1
ATOM 646 C C . ASP A 1 85 ? -11.221 -6.118 19.271 1.00 89.88 85 ASP A C 1
ATOM 648 O O . ASP A 1 85 ? -10.606 -6.975 19.913 1.00 89.88 85 ASP A O 1
ATOM 652 N N . LYS A 1 86 ? -12.298 -6.439 18.534 1.00 88.81 86 LYS A N 1
ATOM 653 C CA . LYS A 1 86 ? -12.729 -7.825 18.328 1.00 88.81 86 LYS A CA 1
ATOM 654 C C . LYS A 1 86 ? -11.599 -8.608 17.658 1.00 88.81 86 LYS A C 1
ATOM 656 O O . LYS A 1 86 ? -10.983 -8.144 16.699 1.00 88.81 86 LYS A O 1
ATOM 661 N N . LYS A 1 87 ? -11.333 -9.809 18.170 1.00 86.75 87 LYS A N 1
ATOM 662 C CA . LYS A 1 87 ? -10.324 -10.718 17.608 1.00 86.75 87 LYS A CA 1
ATOM 663 C C . LYS A 1 87 ? -10.897 -11.637 16.537 1.00 86.75 87 LYS A C 1
ATOM 665 O O . LYS A 1 87 ? -10.178 -12.006 15.619 1.00 86.75 87 LYS A O 1
ATOM 670 N N . GLU A 1 88 ? -12.175 -11.980 16.659 1.00 82.25 88 GLU A N 1
ATOM 671 C CA . GLU A 1 88 ? -12.856 -12.952 15.808 1.00 82.25 88 GLU A CA 1
ATOM 672 C C . GLU A 1 88 ? -14.320 -12.546 15.600 1.00 82.25 88 GLU A C 1
ATOM 674 O O . GLU A 1 88 ? -14.892 -11.773 16.377 1.00 82.25 88 GLU A O 1
ATOM 679 N N . GLY A 1 89 ? -14.913 -13.062 14.528 1.00 85.81 89 GLY A N 1
ATOM 680 C CA . GLY A 1 89 ? -16.283 -12.799 14.098 1.00 85.81 89 GLY A CA 1
ATOM 681 C C . GLY A 1 89 ? -16.381 -12.874 12.577 1.00 85.81 89 GLY A C 1
ATOM 682 O O . GLY A 1 89 ? -15.388 -12.657 11.888 1.00 85.81 89 GLY A O 1
ATOM 683 N N . GLU A 1 90 ? -17.571 -13.153 12.042 1.00 85.38 90 GLU A N 1
ATOM 684 C CA . GLU A 1 90 ? -17.765 -13.365 10.593 1.00 85.38 90 GLU A CA 1
ATOM 685 C C . GLU A 1 90 ? -17.306 -12.181 9.726 1.00 85.38 90 GLU A C 1
ATOM 687 O O . GLU A 1 90 ? -16.909 -12.373 8.580 1.00 85.38 90 GLU A O 1
ATOM 692 N N . ASN A 1 91 ? -17.314 -10.967 10.284 1.00 89.69 91 ASN A N 1
ATOM 693 C CA . ASN A 1 91 ? -16.950 -9.737 9.583 1.00 89.69 91 ASN A CA 1
ATOM 694 C C . ASN A 1 91 ? -15.679 -9.069 10.129 1.00 89.69 91 ASN A C 1
ATOM 696 O O . ASN A 1 91 ? -15.460 -7.886 9.861 1.00 89.69 91 ASN A O 1
ATOM 700 N N . VAL A 1 92 ? -14.868 -9.784 10.915 1.00 92.56 92 VAL A N 1
ATOM 701 C CA . VAL A 1 92 ? -13.635 -9.260 11.518 1.00 92.56 92 VAL A CA 1
ATOM 702 C C . VAL A 1 92 ? -12.431 -9.744 10.717 1.00 92.56 92 VAL A C 1
ATOM 704 O O . VAL A 1 92 ? -12.232 -10.943 10.542 1.00 92.56 92 VAL A O 1
ATOM 707 N N . TYR A 1 93 ? -11.610 -8.806 10.247 1.00 94.12 93 TYR A N 1
ATOM 708 C CA . TYR A 1 93 ? -10.444 -9.094 9.416 1.00 94.12 93 TYR A CA 1
ATOM 709 C C . TYR A 1 93 ? -9.183 -8.426 9.968 1.00 94.12 93 TYR A C 1
ATOM 711 O O . TYR A 1 93 ? -9.274 -7.304 10.476 1.00 94.12 93 TYR A O 1
ATOM 719 N N . PRO A 1 94 ? -7.999 -9.041 9.793 1.00 95.25 94 PRO A N 1
ATOM 720 C CA . PRO A 1 94 ? -6.728 -8.369 10.029 1.00 95.25 94 PRO A CA 1
ATOM 721 C C . PRO A 1 94 ? -6.639 -7.079 9.216 1.00 95.25 94 PRO A C 1
ATOM 723 O O . PRO A 1 94 ? -7.057 -7.035 8.053 1.00 95.25 94 PRO A O 1
ATOM 726 N N . ALA A 1 95 ? -6.104 -6.030 9.825 1.00 96.81 95 ALA A N 1
ATOM 727 C CA . ALA A 1 95 ? -6.038 -4.714 9.220 1.00 96.81 95 ALA A CA 1
ATOM 728 C C . ALA A 1 95 ? -4.809 -3.917 9.664 1.00 96.81 95 ALA A C 1
ATOM 730 O O . ALA A 1 95 ? -4.263 -4.100 10.752 1.00 96.81 95 ALA A O 1
ATOM 731 N N . ILE A 1 96 ? -4.432 -2.962 8.823 1.00 97.50 96 ILE A N 1
ATOM 732 C CA . ILE A 1 96 ? -3.508 -1.882 9.140 1.00 97.50 96 ILE A CA 1
ATOM 733 C C . ILE A 1 96 ? -4.353 -0.722 9.661 1.00 97.50 96 ILE A C 1
ATOM 735 O O . ILE A 1 96 ? -5.224 -0.208 8.953 1.00 97.50 96 ILE A O 1
ATOM 739 N N . ILE A 1 97 ? -4.108 -0.327 10.903 1.00 96.94 97 ILE A N 1
ATOM 740 C CA . ILE A 1 97 ? -4.782 0.780 11.572 1.00 96.94 97 ILE A CA 1
ATOM 741 C C . ILE A 1 97 ? -3.882 2.003 11.490 1.00 96.94 97 ILE A C 1
ATOM 743 O O . ILE A 1 97 ? -2.714 1.938 11.871 1.00 96.94 97 ILE A O 1
ATOM 747 N N . ILE A 1 98 ? -4.435 3.104 10.990 1.00 97.06 98 ILE A N 1
ATOM 748 C CA . ILE A 1 98 ? -3.716 4.359 10.780 1.00 97.06 98 ILE A CA 1
ATOM 749 C C . ILE A 1 98 ? -4.443 5.454 11.542 1.00 97.06 98 ILE A C 1
ATOM 751 O O . ILE A 1 98 ? -5.600 5.757 11.254 1.00 97.06 98 ILE A O 1
ATOM 755 N N . ARG A 1 99 ? -3.757 6.064 12.500 1.00 95.19 99 ARG A N 1
ATOM 756 C CA . ARG A 1 99 ? -4.187 7.284 13.163 1.00 95.19 99 ARG A CA 1
ATOM 757 C C . ARG A 1 99 ? -3.537 8.464 12.462 1.00 95.19 99 ARG A C 1
ATOM 759 O O . ARG A 1 99 ? -2.321 8.511 12.309 1.00 95.19 99 ARG A O 1
ATOM 766 N N . ARG A 1 100 ? -4.356 9.419 12.045 1.00 91.19 100 ARG A N 1
ATOM 767 C CA . ARG A 1 100 ? -3.892 10.691 11.503 1.00 91.19 100 ARG A CA 1
ATOM 768 C C . ARG A 1 100 ? -4.797 11.776 12.050 1.00 91.19 100 ARG A C 1
ATOM 770 O O . ARG A 1 100 ? -6.007 11.726 11.826 1.00 91.19 100 ARG A O 1
ATOM 777 N N . GLU A 1 101 ? -4.194 12.737 12.745 1.00 86.56 101 GLU A N 1
ATOM 778 C CA . GLU A 1 101 ? -4.926 13.768 13.488 1.00 86.56 101 GLU A CA 1
ATOM 779 C C . GLU A 1 101 ? -5.907 13.093 14.478 1.00 86.56 101 GLU A C 1
ATOM 781 O O . GLU A 1 101 ? -5.533 12.146 15.182 1.00 86.56 101 GLU A O 1
ATOM 786 N N . ASP A 1 102 ? -7.168 13.527 14.498 1.00 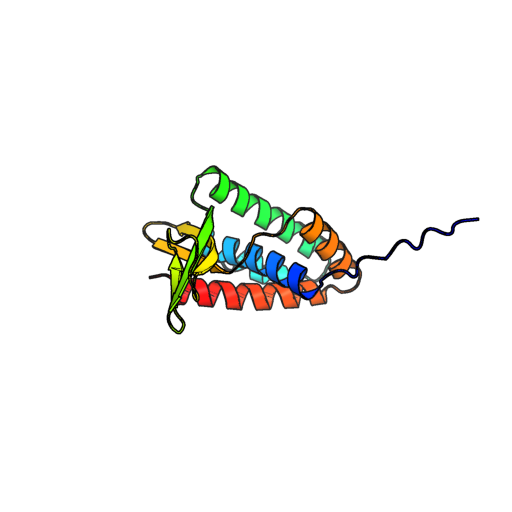85.94 102 ASP A N 1
ATOM 787 C CA . ASP A 1 102 ? -8.232 12.969 15.342 1.00 85.94 102 ASP A CA 1
ATOM 788 C C . ASP A 1 102 ? -9.037 11.852 14.655 1.00 85.94 102 ASP A C 1
ATOM 790 O O . ASP A 1 102 ? -10.087 11.436 15.147 1.00 85.94 102 ASP A O 1
ATOM 794 N N . LYS A 1 103 ? -8.563 11.350 13.507 1.00 90.62 103 LYS A N 1
ATOM 795 C CA . LYS A 1 103 ? -9.235 10.298 12.738 1.00 90.62 103 LYS A CA 1
ATOM 796 C C . LYS A 1 103 ? -8.460 8.990 12.765 1.00 90.62 103 LYS A C 1
ATOM 798 O O . LYS A 1 103 ? -7.227 8.957 12.778 1.00 90.62 103 LYS A O 1
ATOM 803 N N . GLN A 1 104 ? -9.214 7.897 12.720 1.00 93.06 104 GLN A N 1
ATOM 804 C CA . GLN A 1 104 ? -8.685 6.547 12.612 1.00 93.06 104 GLN A CA 1
ATOM 805 C C . GLN A 1 104 ? -9.209 5.884 11.341 1.00 93.06 104 GLN A C 1
ATOM 807 O O . GLN A 1 104 ? -10.412 5.837 11.094 1.00 93.06 104 GLN A O 1
ATOM 812 N N . TYR A 1 105 ? -8.287 5.340 10.560 1.00 94.94 105 TYR A N 1
ATOM 813 C CA . TYR A 1 105 ? -8.546 4.654 9.305 1.00 94.94 105 TYR A CA 1
ATOM 814 C C . TYR A 1 105 ? -8.131 3.190 9.425 1.00 94.94 105 TYR A C 1
ATOM 816 O O . TYR A 1 105 ? -7.224 2.848 10.187 1.00 94.94 105 TYR A O 1
ATOM 824 N N . ALA A 1 106 ? -8.783 2.326 8.650 1.00 95.56 106 ALA A N 1
ATOM 825 C CA . ALA A 1 106 ? -8.483 0.902 8.610 1.00 95.56 106 ALA A CA 1
ATOM 826 C C . ALA A 1 106 ? -8.359 0.413 7.162 1.00 95.56 106 ALA A C 1
ATOM 828 O O . ALA A 1 106 ? -9.249 0.628 6.337 1.00 95.56 106 ALA A O 1
ATOM 829 N N . ILE A 1 107 ? -7.257 -0.276 6.867 1.00 96.38 107 ILE A N 1
ATOM 830 C CA . ILE A 1 107 ? -7.003 -0.948 5.589 1.00 96.38 107 ILE A CA 1
ATOM 831 C C . ILE A 1 107 ? -6.969 -2.452 5.843 1.00 96.38 107 ILE A C 1
ATOM 833 O O . ILE A 1 107 ? -6.152 -2.922 6.625 1.00 96.38 107 ILE A O 1
ATOM 837 N N . ILE A 1 108 ? -7.838 -3.218 5.181 1.00 95.19 108 ILE A N 1
ATOM 838 C CA . ILE A 1 108 ? -7.907 -4.676 5.361 1.00 95.19 108 ILE A CA 1
ATOM 839 C C . ILE A 1 108 ? -6.664 -5.352 4.765 1.00 95.19 108 ILE A C 1
ATOM 841 O O . ILE A 1 108 ? -6.292 -5.112 3.613 1.00 95.19 108 ILE A O 1
ATOM 845 N N . GLY A 1 109 ? -6.079 -6.269 5.529 1.00 95.88 109 GLY A N 1
ATOM 846 C CA . GLY A 1 109 ? -4.908 -7.053 5.166 1.00 95.88 109 GLY A CA 1
ATOM 847 C C . GLY A 1 109 ? -3.651 -6.604 5.903 1.00 95.88 109 GLY A C 1
ATOM 848 O O . GLY A 1 109 ? -3.711 -6.064 7.005 1.00 95.88 109 GLY A O 1
ATOM 849 N N . PHE A 1 110 ? -2.505 -6.862 5.276 1.00 97.19 110 PHE A N 1
ATOM 850 C CA . PHE A 1 110 ? -1.188 -6.731 5.891 1.00 97.19 110 PHE A CA 1
ATOM 851 C C . PHE A 1 110 ? -0.286 -5.793 5.089 1.00 97.19 110 PHE A C 1
ATOM 853 O O . PHE A 1 110 ? -0.508 -5.583 3.891 1.00 97.19 110 PHE A O 1
ATOM 860 N N . LEU A 1 111 ? 0.729 -5.255 5.766 1.00 97.88 111 LEU A N 1
ATOM 861 C CA . LEU A 1 111 ? 1.909 -4.680 5.124 1.00 97.88 111 LEU A CA 1
ATOM 862 C C . LEU A 1 111 ? 2.750 -5.801 4.480 1.00 97.88 111 LEU A C 1
ATOM 864 O O . LEU A 1 111 ? 2.628 -6.957 4.895 1.00 97.88 111 LEU A O 1
ATOM 868 N N . PRO A 1 112 ? 3.574 -5.487 3.466 1.00 97.75 112 PRO A N 1
ATOM 869 C CA . PRO A 1 112 ? 4.459 -6.460 2.842 1.00 97.75 112 PRO A CA 1
ATOM 870 C C . PRO A 1 112 ? 5.566 -6.888 3.810 1.00 97.75 112 PRO A C 1
ATOM 872 O O . PRO A 1 112 ? 6.066 -6.077 4.592 1.00 97.75 112 PRO A O 1
ATOM 875 N N . THR A 1 113 ? 5.950 -8.159 3.739 1.00 97.44 113 THR A N 1
ATOM 876 C CA . THR A 1 113 ? 7.173 -8.683 4.356 1.00 97.44 113 THR A CA 1
ATOM 877 C C . THR A 1 113 ? 8.399 -8.339 3.507 1.00 97.44 113 THR A C 1
ATOM 879 O O . THR A 1 113 ? 8.283 -7.880 2.371 1.00 97.44 113 THR A O 1
ATOM 882 N N . ASP A 1 114 ? 9.592 -8.596 4.035 1.00 97.25 114 ASP A N 1
ATOM 883 C CA . ASP A 1 114 ? 10.845 -8.557 3.273 1.00 97.25 114 ASP A CA 1
ATOM 884 C C . ASP A 1 114 ? 10.775 -9.422 2.003 1.00 97.25 114 ASP A C 1
ATOM 886 O O . ASP A 1 114 ? 11.078 -8.940 0.910 1.00 97.25 114 ASP A O 1
ATOM 890 N N . LYS A 1 115 ? 10.259 -10.651 2.114 1.00 97.12 115 LYS A N 1
ATOM 891 C CA . LYS A 1 115 ? 10.076 -11.552 0.970 1.00 97.12 115 LYS A CA 1
ATOM 892 C C . LYS A 1 115 ? 9.115 -10.994 -0.081 1.00 97.12 115 LYS A C 1
ATOM 894 O O . LYS A 1 115 ? 9.366 -11.138 -1.275 1.00 97.12 115 LYS A O 1
ATOM 899 N N . ASP A 1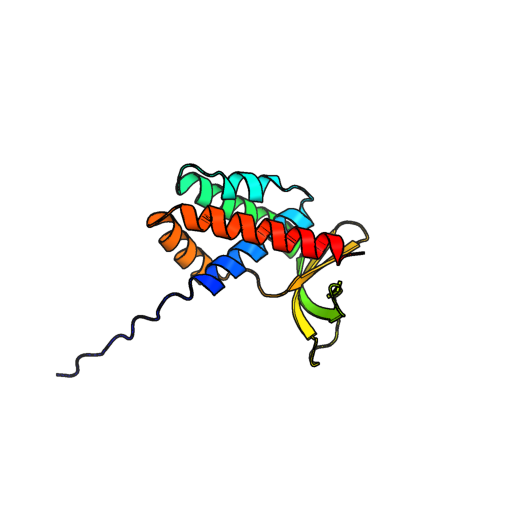 116 ? 8.037 -10.331 0.341 1.00 97.88 116 ASP A N 1
ATOM 900 C CA . ASP A 1 116 ? 7.106 -9.684 -0.590 1.00 97.88 116 ASP A CA 1
ATOM 901 C C . ASP A 1 116 ? 7.779 -8.560 -1.379 1.00 97.88 116 ASP A C 1
ATOM 903 O O . ASP A 1 116 ? 7.507 -8.381 -2.566 1.00 97.88 116 ASP A O 1
ATOM 907 N N . ILE A 1 117 ? 8.658 -7.798 -0.724 1.00 97.88 117 ILE A N 1
ATOM 908 C CA . ILE A 1 117 ? 9.427 -6.731 -1.362 1.00 97.88 117 ILE A CA 1
ATOM 909 C C . ILE A 1 117 ? 10.418 -7.314 -2.377 1.00 97.88 117 ILE A C 1
ATOM 911 O O . ILE A 1 117 ? 10.473 -6.827 -3.506 1.00 97.88 117 ILE A O 1
ATOM 915 N N . GLU A 1 118 ? 11.150 -8.371 -2.022 1.00 97.44 118 GLU A N 1
ATOM 916 C CA . GLU A 1 118 ? 12.067 -9.074 -2.935 1.00 97.44 118 GLU A CA 1
ATOM 917 C C . GLU A 1 118 ? 11.342 -9.644 -4.163 1.00 97.44 118 GLU A C 1
ATOM 919 O O . GLU A 1 118 ? 11.782 -9.469 -5.307 1.00 97.44 118 GLU A O 1
ATOM 924 N N . ASP A 1 119 ? 10.195 -10.286 -3.937 1.00 97.69 119 ASP A N 1
ATOM 925 C CA . ASP A 1 119 ? 9.368 -10.840 -5.005 1.00 97.69 119 ASP A CA 1
ATOM 926 C C . ASP A 1 119 ? 8.815 -9.739 -5.900 1.00 97.69 119 ASP A C 1
ATOM 928 O O . ASP A 1 119 ? 8.855 -9.852 -7.126 1.00 97.69 119 ASP A O 1
ATOM 932 N N . PHE A 1 120 ? 8.348 -8.640 -5.312 1.00 97.88 120 PHE A N 1
ATOM 933 C CA . PHE A 1 120 ? 7.848 -7.510 -6.077 1.00 97.88 120 PHE A CA 1
ATOM 934 C C . PHE A 1 120 ? 8.944 -6.854 -6.923 1.00 97.88 120 PHE A C 1
ATOM 936 O O . PHE A 1 120 ? 8.700 -6.534 -8.088 1.00 97.88 1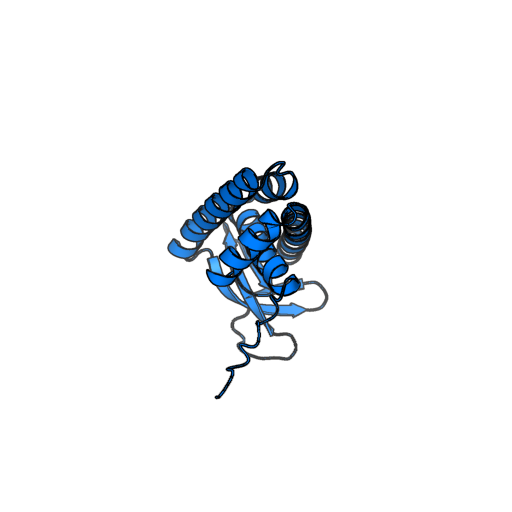20 PHE A O 1
ATOM 943 N N . ILE A 1 121 ? 10.158 -6.696 -6.383 1.00 97.31 121 ILE A N 1
ATOM 944 C CA . ILE A 1 121 ? 11.317 -6.207 -7.143 1.00 97.31 121 ILE A CA 1
ATOM 945 C C . ILE A 1 121 ? 11.589 -7.136 -8.334 1.00 97.31 121 ILE A C 1
ATOM 947 O O . ILE A 1 121 ? 11.685 -6.677 -9.472 1.00 97.31 121 ILE A O 1
ATOM 951 N N . SER A 1 122 ? 11.596 -8.449 -8.102 1.00 96.69 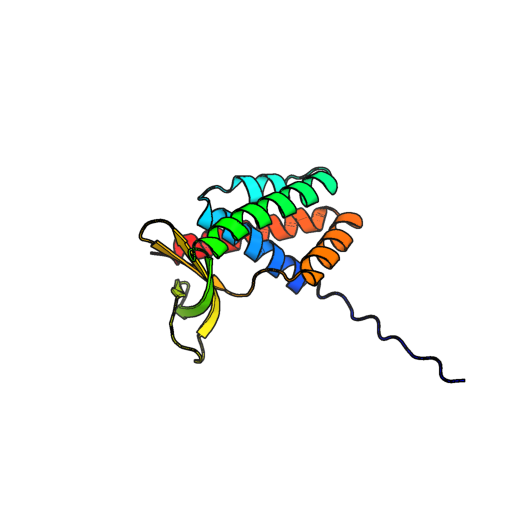122 SER A N 1
ATOM 952 C CA . SER A 1 122 ? 11.780 -9.449 -9.161 1.00 96.69 122 SER A CA 1
ATOM 953 C C . SER A 1 122 ? 10.674 -9.405 -10.227 1.00 96.69 122 SER A C 1
ATOM 955 O O . SER A 1 122 ? 10.910 -9.726 -11.394 1.00 96.69 122 SER A O 1
ATOM 957 N N . LEU A 1 123 ? 9.448 -9.021 -9.853 1.00 96.25 123 LEU A N 1
ATOM 958 C CA . LEU A 1 123 ? 8.334 -8.835 -10.786 1.00 96.25 123 LEU A CA 1
ATOM 959 C C . LEU A 1 123 ? 8.527 -7.593 -11.661 1.00 96.25 123 LEU A C 1
ATOM 961 O O . LEU A 1 123 ? 8.393 -7.694 -12.880 1.00 96.25 123 LEU A O 1
ATOM 965 N N . ILE A 1 124 ? 8.877 -6.441 -11.080 1.00 96.75 124 ILE A N 1
ATOM 966 C CA . ILE A 1 124 ? 9.058 -5.195 -11.850 1.00 96.75 124 ILE A CA 1
ATOM 967 C C . ILE A 1 124 ? 10.297 -5.218 -12.748 1.00 96.75 124 ILE A C 1
ATOM 969 O O . ILE A 1 124 ? 10.344 -4.492 -13.739 1.00 96.75 124 ILE A O 1
ATOM 973 N N . GLU A 1 125 ? 11.289 -6.053 -12.431 1.00 95.00 125 GLU A N 1
ATOM 974 C CA . GLU A 1 125 ? 12.424 -6.315 -13.319 1.00 95.00 125 GLU A CA 1
ATOM 975 C C . GLU A 1 125 ? 12.010 -7.028 -14.604 1.00 95.00 125 GLU A C 1
ATOM 977 O O . GLU A 1 125 ? 12.601 -6.781 -15.655 1.00 95.00 125 GLU A O 1
ATOM 982 N N . LYS A 1 126 ? 10.993 -7.892 -14.521 1.00 94.94 126 LYS A N 1
ATOM 983 C CA . LYS A 1 126 ? 10.420 -8.586 -15.678 1.00 94.94 126 LYS A CA 1
ATOM 984 C C . LYS A 1 126 ? 9.454 -7.687 -16.439 1.00 94.94 126 LYS A C 1
ATOM 986 O O . LYS A 1 126 ? 9.477 -7.676 -17.664 1.00 94.94 126 LYS A O 1
ATOM 991 N N . ASP A 1 127 ? 8.600 -6.964 -15.716 1.00 95.75 127 ASP A N 1
ATOM 992 C CA . ASP A 1 127 ? 7.611 -6.063 -16.300 1.00 95.75 127 ASP A CA 1
ATOM 993 C C . ASP A 1 127 ? 7.227 -4.934 -15.329 1.00 95.75 127 ASP A C 1
ATOM 995 O O . ASP A 1 127 ? 6.558 -5.136 -14.313 1.00 95.75 127 ASP A O 1
ATOM 999 N N . ILE A 1 128 ? 7.578 -3.697 -15.679 1.00 95.75 128 ILE A N 1
ATOM 1000 C CA . ILE A 1 128 ? 7.230 -2.510 -14.887 1.00 95.75 128 ILE A CA 1
ATOM 1001 C C . ILE A 1 128 ? 5.709 -2.307 -14.742 1.00 95.75 128 ILE A C 1
ATOM 1003 O O . ILE A 1 128 ? 5.255 -1.584 -13.854 1.00 95.75 128 ILE A O 1
ATOM 1007 N N . TYR A 1 129 ? 4.884 -2.958 -15.567 1.00 96.38 129 TYR A N 1
ATOM 1008 C CA . TYR A 1 129 ? 3.427 -2.900 -15.470 1.00 96.38 129 TYR A CA 1
ATOM 1009 C C . TYR A 1 129 ? 2.885 -3.407 -14.122 1.00 96.38 129 TYR A C 1
ATOM 1011 O O . TYR A 1 129 ? 1.829 -2.947 -13.679 1.00 96.38 129 TYR A O 1
ATOM 1019 N N . TYR A 1 130 ? 3.615 -4.267 -13.402 1.00 97.44 130 TYR A N 1
ATOM 1020 C CA . TYR A 1 130 ? 3.247 -4.651 -12.032 1.00 97.44 130 TYR A CA 1
ATOM 1021 C C . TYR A 1 130 ? 3.214 -3.451 -11.069 1.00 97.44 130 TYR A C 1
ATOM 1023 O O . TYR A 1 130 ? 2.349 -3.400 -10.192 1.00 97.44 130 TYR A O 1
ATOM 1031 N N . ALA A 1 131 ? 4.059 -2.435 -11.284 1.00 97.75 131 ALA A N 1
ATOM 1032 C CA . ALA A 1 131 ? 4.015 -1.194 -10.510 1.00 97.75 131 ALA A CA 1
ATOM 1033 C C . ALA A 1 131 ? 2.737 -0.387 -10.769 1.00 97.75 131 ALA A C 1
ATOM 1035 O O . ALA A 1 131 ? 2.092 0.076 -9.827 1.00 97.75 131 ALA A O 1
ATOM 1036 N N . ARG A 1 132 ? 2.302 -0.303 -12.033 1.00 97.75 132 ARG A N 1
ATOM 1037 C CA . ARG A 1 132 ? 1.029 0.332 -12.420 1.00 97.75 132 ARG A CA 1
ATOM 1038 C C . ARG A 1 132 ? -0.164 -0.362 -11.771 1.00 97.75 132 ARG A C 1
ATOM 1040 O O . ARG A 1 132 ? -1.035 0.312 -11.226 1.00 97.75 132 ARG A O 1
ATOM 1047 N N . LYS A 1 133 ? -0.183 -1.701 -11.778 1.00 97.81 133 LYS A N 1
ATOM 1048 C CA . LYS A 1 133 ? -1.234 -2.494 -11.118 1.00 97.81 133 LYS A CA 1
ATOM 1049 C C . LYS A 1 133 ? -1.290 -2.219 -9.617 1.00 97.81 133 LYS A C 1
ATOM 1051 O O . LYS A 1 133 ? -2.364 -1.917 -9.102 1.00 97.81 133 LYS A O 1
ATOM 1056 N N . ALA A 1 134 ? -0.152 -2.288 -8.923 1.00 98.19 134 ALA A N 1
ATOM 1057 C CA . ALA A 1 134 ? -0.123 -2.046 -7.482 1.00 98.19 134 ALA A CA 1
ATOM 1058 C C . ALA A 1 134 ? -0.512 -0.599 -7.140 1.00 98.19 134 ALA A C 1
ATOM 1060 O O . ALA A 1 134 ? -1.258 -0.384 -6.191 1.00 98.19 134 ALA A O 1
ATOM 1061 N N . GLY A 1 135 ? -0.085 0.386 -7.938 1.00 98.06 135 GLY A N 1
ATOM 1062 C CA . GLY A 1 135 ? -0.481 1.785 -7.767 1.00 98.06 135 GLY A CA 1
ATOM 1063 C C . GLY A 1 135 ? -1.986 2.014 -7.954 1.00 98.06 135 GLY A C 1
ATOM 1064 O O . GLY A 1 135 ? -2.620 2.667 -7.127 1.00 98.06 135 GLY A O 1
ATOM 1065 N N . ALA A 1 136 ? -2.592 1.412 -8.982 1.00 97.94 136 ALA A N 1
ATOM 1066 C CA . ALA A 1 136 ? -4.040 1.475 -9.193 1.00 97.94 136 ALA A CA 1
ATOM 1067 C C . ALA A 1 136 ? -4.822 0.828 -8.033 1.00 97.94 136 ALA A C 1
ATOM 1069 O O . ALA A 1 136 ? -5.801 1.397 -7.542 1.00 97.94 136 ALA A O 1
ATOM 1070 N N . LEU A 1 137 ? -4.360 -0.330 -7.548 1.00 98.06 137 LEU A N 1
ATOM 1071 C CA . LEU A 1 137 ? -4.933 -0.986 -6.371 1.00 98.06 137 LEU A CA 1
ATOM 1072 C C . LEU A 1 137 ? -4.779 -0.122 -5.114 1.00 98.06 137 LEU A C 1
ATOM 1074 O O . LEU A 1 137 ? -5.746 0.039 -4.373 1.00 98.06 137 LEU A O 1
ATOM 1078 N N . ALA A 1 138 ? -3.607 0.479 -4.898 1.00 98.44 138 ALA A N 1
ATOM 1079 C CA . ALA A 1 138 ? -3.340 1.342 -3.752 1.00 98.44 138 ALA A CA 1
ATOM 1080 C C . ALA A 1 138 ? -4.306 2.530 -3.706 1.00 98.44 138 ALA A C 1
ATOM 1082 O O . ALA A 1 138 ? -4.871 2.824 -2.654 1.00 98.44 138 ALA A O 1
ATOM 1083 N N . MET A 1 139 ? -4.560 3.162 -4.856 1.00 97.75 139 MET A N 1
ATOM 1084 C CA . MET A 1 139 ? -5.529 4.252 -4.965 1.00 97.75 139 MET A CA 1
ATOM 1085 C C . MET A 1 139 ? -6.942 3.790 -4.581 1.00 97.75 139 MET A C 1
ATOM 1087 O O . MET A 1 139 ? -7.622 4.440 -3.788 1.00 97.75 139 MET A O 1
ATOM 1091 N N . SER A 1 140 ? -7.376 2.628 -5.079 1.00 96.12 140 SER A N 1
ATOM 1092 C CA . SER A 1 140 ? -8.679 2.057 -4.716 1.00 96.12 140 SER A CA 1
ATOM 1093 C C . SER A 1 140 ? -8.783 1.743 -3.219 1.00 96.12 140 SER A C 1
ATOM 1095 O O . SER A 1 140 ? -9.831 1.980 -2.613 1.00 96.12 140 SER A O 1
ATOM 1097 N N . VAL A 1 141 ? -7.722 1.198 -2.620 1.00 96.31 141 VAL A N 1
ATOM 1098 C CA . VAL A 1 141 ? -7.672 0.859 -1.191 1.00 96.31 141 VAL A CA 1
ATOM 1099 C C . VAL A 1 141 ? -7.699 2.123 -0.332 1.00 96.31 141 VAL A C 1
ATOM 1101 O O . VAL A 1 141 ? -8.491 2.195 0.608 1.00 96.31 141 VAL A O 1
ATOM 1104 N N . ALA A 1 142 ? -6.905 3.138 -0.679 1.00 96.31 142 ALA A N 1
ATOM 1105 C CA . ALA A 1 142 ? -6.879 4.417 0.025 1.00 96.31 142 ALA A CA 1
ATOM 1106 C C . ALA A 1 142 ? -8.240 5.122 -0.038 1.00 96.31 142 ALA A C 1
ATOM 1108 O O . ALA A 1 142 ? -8.756 5.539 0.994 1.00 96.31 142 ALA A O 1
ATOM 1109 N N . ASN A 1 143 ? -8.880 5.164 -1.212 1.00 94.69 143 ASN A N 1
ATOM 1110 C CA . ASN A 1 143 ? -10.223 5.733 -1.362 1.00 94.69 143 ASN A CA 1
ATOM 1111 C C . ASN A 1 143 ? -11.245 5.017 -0.476 1.00 94.69 143 ASN A C 1
ATOM 1113 O O . ASN A 1 143 ? -12.043 5.665 0.199 1.00 94.69 143 ASN A O 1
ATOM 1117 N N . LYS A 1 144 ? -11.203 3.678 -0.426 1.00 92.06 144 LYS A N 1
ATOM 1118 C CA . LYS A 1 144 ? -12.074 2.899 0.462 1.00 92.06 144 LYS A CA 1
ATOM 1119 C C . LYS A 1 144 ? -11.823 3.234 1.935 1.00 92.06 144 LYS A C 1
ATOM 1121 O O . LYS A 1 144 ? -12.784 3.384 2.682 1.00 92.06 144 LYS A O 1
ATOM 1126 N N . ALA A 1 145 ? -10.562 3.370 2.344 1.00 92.44 145 ALA A N 1
ATOM 1127 C CA . ALA A 1 145 ? -10.207 3.727 3.714 1.00 92.44 145 ALA A CA 1
ATOM 1128 C C . ALA A 1 145 ? -10.663 5.149 4.077 1.00 92.44 145 ALA A C 1
ATOM 1130 O O . ALA A 1 145 ? -11.204 5.345 5.157 1.00 92.44 145 ALA A O 1
ATOM 1131 N N . LEU A 1 146 ? -10.511 6.121 3.174 1.00 91.19 146 LEU A N 1
ATOM 1132 C CA . LEU A 1 146 ? -10.926 7.513 3.389 1.00 91.19 146 LEU A CA 1
ATOM 1133 C C . LEU A 1 146 ? -12.452 7.685 3.405 1.00 91.19 146 LEU A C 1
ATOM 1135 O O . LEU A 1 146 ? -12.960 8.509 4.155 1.00 91.19 146 LEU A O 1
ATOM 1139 N N . LEU A 1 147 ? -13.188 6.909 2.602 1.00 85.56 147 LEU A N 1
ATOM 1140 C CA . LEU A 1 147 ? -14.658 6.923 2.587 1.00 85.56 147 LEU A CA 1
ATOM 1141 C C . LEU A 1 147 ? -15.274 6.117 3.739 1.00 85.56 147 LEU A C 1
ATOM 1143 O O . LEU A 1 147 ? -16.372 6.431 4.189 1.00 85.56 147 LEU A O 1
ATOM 1147 N N . GLY A 1 148 ? -14.598 5.055 4.185 1.00 69.31 148 GLY A N 1
ATOM 1148 C CA . GLY A 1 148 ? -15.017 4.238 5.326 1.00 69.31 148 GLY A CA 1
ATOM 1149 C C . GLY A 1 148 ? -14.559 4.785 6.683 1.00 69.31 148 GLY A C 1
ATOM 1150 O O . GLY A 1 148 ? -15.127 4.399 7.703 1.00 69.31 148 GLY A O 1
ATOM 1151 N N . GLY A 1 149 ? -13.545 5.659 6.684 1.00 54.97 149 GLY A N 1
ATOM 1152 C CA . GLY A 1 149 ? -12.910 6.264 7.853 1.00 54.97 149 GLY A CA 1
ATOM 1153 C C . GLY A 1 149 ? -13.444 7.665 8.147 1.00 54.97 149 GLY A C 1
ATOM 1154 O O . GLY A 1 149 ? -12.917 8.666 7.658 1.00 54.97 149 GLY A O 1
ATOM 1155 N N . GLY A 1 150 ? -14.486 7.693 8.977 1.00 43.62 150 GLY A N 1
ATOM 1156 C CA . GLY A 1 150 ? -15.133 8.846 9.601 1.00 43.62 150 GLY A CA 1
ATOM 1157 C C . GLY A 1 150 ? -16.104 8.356 10.666 1.00 43.62 150 GLY A C 1
ATOM 1158 O O . GLY A 1 150 ? -16.976 7.521 10.325 1.00 43.62 150 GLY A O 1
#

Foldseek 3Di:
DDDPPPPPPDDPLVQLLLQLLQLLLLLCLQVVHLVLLCQQQPPPALVSNVVSSVVSVVSVVVCVVVVQKDKAKWFDDPLATGTDNDPDDPRIAIWIWGHDDPWIWTFGDHHDDPVSSVVLSVVCVVPSVSSNSSSVSSVVRNVSRVVNID

Sequence (150 aa):
MWIALQSRQEVDVEGVLKRVANMLASVFVYSGSPTYVDRFANALSKEAVARVLYESQRVLQIGITNGEVKTGNAEVTGRAVKATDKKEGENVYPAIIIRREDKQYAIIGFLPTDKDIEDFISLIEKDIYYARKAGALAMSVANKALLGGG

Organism: NCBI:txid2824673

Radius of gyration: 16.5 Å; chains: 1; bounding box: 42×55×36 Å

pLDDT: mean 91.29, std 13.03, range [40.97, 98.69]